Protein AF-A0A7J8Y7X2-F1 (afdb_monomer)

Secondary structure (DSSP, 8-state):
-------TTTTTTSHHHHHHHHHHHHHHHHHHHHS-GGGHHHHHHHHHHHHHHHHHHHTTTTSSSS-TT----EEEEEE-SS-EEEEEESS---EEEETTEEEE------TTSHHHHHHHHHTT--EEESSSEEETTTBSSS---

Solvent-accessible surface area (backbone atoms only — not comparable to full-atom values): 8551 Å² total; per-residue (Å²): 138,81,82,83,75,85,64,93,73,66,62,80,61,44,40,51,44,51,46,46,72,71,42,45,68,57,41,31,53,53,35,44,70,70,43,65,83,85,64,43,73,69,51,30,49,53,52,12,48,52,50,26,54,51,54,58,40,57,65,41,73,81,42,82,69,37,56,91,90,50,54,24,61,50,72,50,77,49,78,54,101,87,48,79,49,68,47,76,34,11,66,61,79,48,67,46,76,57,90,96,42,83,41,73,66,54,75,61,33,30,35,80,39,68,70,49,33,50,54,40,45,76,70,74,46,50,78,33,80,74,100,47,52,9,39,75,62,72,38,66,39,65,43,60,68

Sequence (145 aa):
MANKCKANHMDGILQVSNYCANELCGIVAEEWERGSSLDGWNKRWEVALCKAYERADNAFKDEALAPKSVGSTALVLIVSPCQIIAANCGDSRAVLCRGAQAIPLTVDQKPDRADESERITSSGGRILNWGCLRAEGILSMSRAI

Organism: Gossypium aridum (NCBI:txid34290)

Foldseek 3Di:
DDDPDDPPPPQQQCQLVVLCVPPLVVQLVVQLVVFDPVVPPVVSNVRSNVVSVVVSVVVCPVVPRHDPVHWAKDWDWDDDPVDTAIDTFAQDWDWDDDPNDTHTRDDHAFCPPPVLVCVQVVVVWDWDDDVATAINVPHRGSGTD

Structure (mmCIF, N/CA/C/O backbone):
data_AF-A0A7J8Y7X2-F1
#
_entry.id   AF-A0A7J8Y7X2-F1
#
loop_
_atom_site.group_PDB
_atom_site.id
_atom_site.type_symbol
_atom_site.label_atom_id
_atom_site.label_alt_id
_atom_site.label_comp_id
_atom_site.label_asym_id
_atom_site.label_entity_id
_atom_site.label_seq_id
_atom_site.pdbx_PDB_ins_code
_atom_site.Cartn_x
_atom_site.Cartn_y
_atom_site.Cartn_z
_atom_site.occupancy
_atom_site.B_iso_or_equiv
_atom_site.auth_seq_id
_atom_site.auth_comp_id
_atom_site.auth_asym_id
_atom_site.auth_atom_id
_atom_site.pdbx_PDB_model_num
ATOM 1 N N . MET A 1 1 ? 34.115 0.626 23.682 1.00 35.94 1 MET A N 1
ATOM 2 C CA . MET A 1 1 ? 34.087 0.585 22.204 1.00 35.94 1 MET A CA 1
ATOM 3 C C . MET A 1 1 ? 33.605 -0.795 21.789 1.00 35.94 1 MET A C 1
ATOM 5 O O . MET A 1 1 ? 34.381 -1.737 21.838 1.00 35.94 1 MET A O 1
ATOM 9 N N . ALA A 1 2 ? 32.309 -0.945 21.513 1.00 37.97 2 ALA A N 1
ATOM 10 C CA . ALA A 1 2 ? 31.750 -2.215 21.058 1.00 37.97 2 ALA A CA 1
ATOM 11 C C . ALA A 1 2 ? 31.941 -2.334 19.540 1.00 37.97 2 ALA A C 1
ATOM 13 O O . ALA A 1 2 ? 31.607 -1.416 18.791 1.00 37.97 2 ALA A O 1
ATOM 14 N N . ASN A 1 3 ? 32.521 -3.454 19.116 1.00 34.88 3 ASN A N 1
ATOM 15 C CA . ASN A 1 3 ? 32.795 -3.801 17.728 1.00 34.88 3 ASN A CA 1
ATOM 16 C C . ASN A 1 3 ? 31.509 -3.810 16.889 1.00 34.88 3 ASN A C 1
ATOM 18 O O . ASN A 1 3 ? 30.684 -4.712 17.021 1.00 34.88 3 ASN A O 1
ATOM 22 N N . LYS A 1 4 ? 31.387 -2.856 15.958 1.00 44.06 4 LYS A N 1
ATOM 23 C CA . LYS A 1 4 ? 30.510 -2.980 14.787 1.00 44.06 4 LYS A CA 1
ATOM 24 C C . LYS A 1 4 ? 31.112 -4.049 13.869 1.00 44.06 4 LYS A C 1
ATOM 26 O O . LYS A 1 4 ? 31.955 -3.758 13.024 1.00 44.06 4 LYS A O 1
ATOM 31 N N . CYS A 1 5 ? 30.724 -5.306 14.074 1.00 39.41 5 CYS A N 1
ATOM 32 C CA . CYS A 1 5 ? 30.937 -6.340 13.069 1.00 39.41 5 CYS A CA 1
ATOM 33 C C . CYS A 1 5 ? 30.058 -6.029 11.849 1.00 39.41 5 CYS A C 1
ATOM 35 O O . CYS A 1 5 ? 28.848 -5.874 11.960 1.00 39.41 5 CYS A O 1
ATOM 37 N N . LYS A 1 6 ? 30.739 -5.886 10.711 1.00 46.12 6 LYS A N 1
ATOM 38 C CA . LYS A 1 6 ? 30.276 -5.689 9.332 1.00 46.12 6 LYS A CA 1
ATOM 39 C C . LYS A 1 6 ? 28.858 -6.218 9.035 1.00 46.12 6 LYS A C 1
ATOM 41 O O . LYS A 1 6 ? 28.653 -7.427 9.027 1.00 46.12 6 LYS A O 1
ATOM 46 N N . ALA A 1 7 ? 27.953 -5.311 8.658 1.00 44.44 7 ALA A N 1
ATOM 47 C CA . ALA A 1 7 ? 26.647 -5.600 8.047 1.00 44.44 7 ALA A CA 1
ATOM 48 C C . ALA A 1 7 ? 26.602 -5.249 6.539 1.00 44.44 7 ALA A C 1
ATOM 50 O O . ALA A 1 7 ? 25.548 -5.224 5.923 1.00 44.44 7 ALA A O 1
ATOM 51 N N . ASN A 1 8 ? 27.748 -5.017 5.894 1.00 40.16 8 ASN A N 1
ATOM 52 C CA . ASN A 1 8 ? 27.811 -4.306 4.608 1.00 40.16 8 ASN A CA 1
ATOM 53 C C . ASN A 1 8 ? 27.449 -5.141 3.351 1.00 40.16 8 ASN A C 1
ATOM 55 O O . ASN A 1 8 ? 28.073 -4.966 2.304 1.00 40.16 8 ASN A O 1
ATOM 59 N N . HIS A 1 9 ? 26.472 -6.051 3.412 1.00 42.41 9 HIS A N 1
ATOM 60 C CA . HIS A 1 9 ? 25.955 -6.705 2.195 1.00 42.41 9 HIS A CA 1
ATOM 61 C C . HIS A 1 9 ? 24.439 -6.969 2.176 1.00 42.41 9 HIS A C 1
ATOM 63 O O . HIS A 1 9 ? 23.886 -7.130 1.095 1.00 42.41 9 HIS A O 1
ATOM 69 N N . MET A 1 10 ? 23.747 -6.950 3.325 1.00 45.41 10 MET A N 1
ATOM 70 C CA . MET A 1 10 ? 22.271 -7.003 3.378 1.00 45.41 10 MET A CA 1
ATOM 71 C C . MET A 1 10 ? 21.610 -5.620 3.473 1.00 45.41 10 MET A C 1
ATOM 73 O O . MET A 1 10 ? 20.419 -5.493 3.199 1.00 45.41 10 MET A O 1
ATOM 77 N N . ASP A 1 11 ? 22.382 -4.574 3.776 1.00 53.19 11 ASP A N 1
ATOM 78 C CA . ASP A 1 11 ? 21.878 -3.199 3.904 1.00 53.19 11 ASP A CA 1
ATOM 79 C C . ASP A 1 11 ? 21.381 -2.608 2.571 1.00 53.19 11 ASP A C 1
ATOM 81 O O . ASP A 1 11 ? 20.673 -1.608 2.570 1.00 53.19 11 ASP A O 1
ATOM 85 N N . GLY A 1 12 ? 21.738 -3.232 1.441 1.00 58.28 12 GLY A N 1
ATOM 86 C CA . GLY A 1 12 ? 21.470 -2.740 0.089 1.00 58.28 12 GLY A CA 1
ATOM 87 C C . GLY A 1 12 ? 20.069 -3.016 -0.471 1.00 58.28 12 GLY A C 1
ATOM 88 O O . GLY A 1 12 ? 19.752 -2.457 -1.518 1.00 58.28 12 GLY A O 1
ATOM 89 N N . ILE A 1 13 ? 19.263 -3.865 0.183 1.00 73.81 13 ILE A N 1
ATOM 90 C CA . ILE A 1 13 ? 17.906 -4.250 -0.270 1.00 73.81 13 ILE A CA 1
ATOM 91 C C . ILE A 1 13 ? 16.815 -3.761 0.701 1.00 73.81 13 ILE A C 1
ATOM 93 O O . ILE A 1 13 ? 15.648 -3.655 0.334 1.00 73.81 13 ILE A O 1
ATOM 97 N N . LEU A 1 14 ? 17.169 -3.465 1.955 1.00 90.56 14 LEU A N 1
ATOM 98 C CA . LEU A 1 14 ? 16.204 -3.165 3.018 1.00 90.56 14 LEU A CA 1
ATOM 99 C C . LEU A 1 14 ? 15.958 -1.667 3.228 1.00 90.56 14 LEU A C 1
ATOM 101 O O . LEU A 1 14 ? 15.201 -1.305 4.123 1.00 90.56 14 LEU A O 1
ATOM 105 N N . GLN A 1 15 ? 16.590 -0.781 2.460 1.00 94.62 15 GLN A N 1
ATOM 106 C CA . GLN A 1 15 ? 16.530 0.666 2.693 1.00 94.62 15 GLN A CA 1
ATOM 107 C C . GLN A 1 15 ? 15.093 1.179 2.621 1.00 94.62 15 GLN A C 1
ATOM 109 O O . GLN A 1 15 ? 14.646 1.851 3.548 1.00 94.62 15 GLN A O 1
ATOM 114 N N . VAL A 1 16 ? 14.353 0.807 1.570 1.00 96.25 16 VAL A N 1
ATOM 115 C CA . VAL A 1 16 ? 12.971 1.267 1.373 1.00 96.25 16 VAL A CA 1
ATOM 116 C C . VAL A 1 16 ? 12.046 0.693 2.446 1.00 96.25 16 VAL A C 1
ATOM 118 O O . VAL A 1 16 ? 11.277 1.434 3.056 1.00 96.25 16 VAL A O 1
ATOM 121 N N . SER A 1 17 ? 12.169 -0.600 2.768 1.00 96.44 17 SER A N 1
ATOM 122 C CA . SER A 1 17 ? 11.357 -1.222 3.823 1.00 96.44 17 SER A CA 1
ATOM 123 C C . SER A 1 17 ? 11.663 -0.657 5.212 1.00 96.44 17 SER A C 1
ATOM 125 O O . SER A 1 17 ? 10.742 -0.408 5.985 1.00 96.44 17 SER A O 1
ATOM 127 N N . ASN A 1 18 ? 12.939 -0.422 5.531 1.00 96.81 18 ASN A N 1
ATOM 128 C CA . ASN A 1 18 ? 13.356 0.142 6.816 1.00 96.81 18 ASN A CA 1
ATOM 129 C C . ASN A 1 18 ? 12.896 1.594 6.953 1.00 96.81 18 ASN A C 1
ATOM 131 O O . ASN A 1 18 ? 12.412 1.982 8.012 1.00 96.81 18 ASN A O 1
ATOM 135 N N . TYR A 1 19 ? 13.003 2.385 5.885 1.00 96.81 19 TYR A N 1
ATOM 136 C CA . TYR A 1 19 ? 12.462 3.739 5.854 1.00 96.81 19 TYR A CA 1
ATOM 137 C C . TYR A 1 19 ? 10.950 3.733 6.080 1.00 96.81 19 TYR A C 1
ATOM 139 O O . TYR A 1 19 ? 10.464 4.444 6.952 1.00 96.81 19 TYR A O 1
ATOM 147 N N . CYS A 1 20 ? 10.204 2.881 5.368 1.00 97.69 20 CYS A N 1
ATOM 148 C CA . CYS A 1 20 ? 8.760 2.769 5.561 1.00 97.69 20 CYS A CA 1
ATOM 149 C C . CYS A 1 20 ? 8.413 2.372 7.003 1.00 97.69 20 CYS A C 1
ATOM 151 O O . CYS A 1 20 ? 7.521 2.966 7.601 1.00 97.69 20 CYS A O 1
ATOM 153 N N . ALA A 1 21 ? 9.136 1.413 7.586 1.00 97.25 21 ALA A N 1
ATOM 154 C CA . ALA A 1 21 ? 8.915 0.977 8.963 1.00 97.25 21 ALA A CA 1
ATOM 155 C C . ALA A 1 21 ? 9.163 2.091 9.997 1.00 97.25 21 ALA A C 1
ATOM 157 O O . ALA A 1 21 ? 8.452 2.153 11.000 1.00 97.25 21 ALA A O 1
ATOM 158 N N . ASN A 1 22 ? 10.145 2.961 9.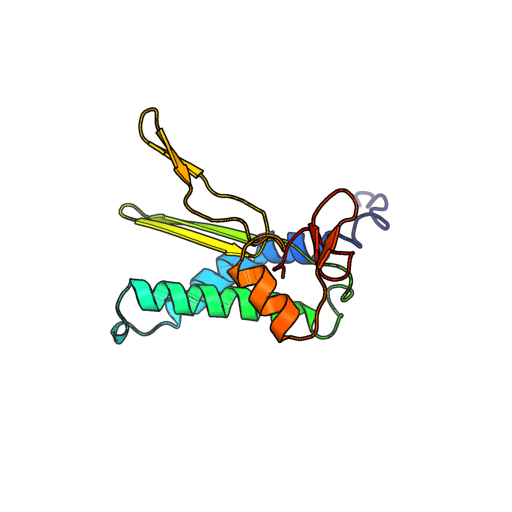754 1.00 97.31 22 ASN A N 1
ATOM 159 C CA . ASN A 1 22 ? 10.532 4.018 10.690 1.00 97.31 22 ASN A CA 1
ATOM 160 C C . ASN A 1 22 ? 9.725 5.312 10.505 1.00 97.31 22 ASN A C 1
ATOM 162 O O . ASN A 1 22 ? 9.373 5.955 11.490 1.00 97.31 22 ASN A O 1
ATOM 166 N N . GLU A 1 23 ? 9.410 5.683 9.263 1.00 97.88 23 GLU A N 1
ATOM 167 C CA . GLU A 1 23 ? 8.915 7.023 8.927 1.00 97.88 23 GLU A CA 1
ATOM 168 C C . GLU A 1 23 ? 7.431 7.040 8.533 1.00 97.88 23 GLU A C 1
ATOM 170 O O . GLU A 1 23 ? 6.727 8.002 8.842 1.00 97.88 23 GLU A O 1
ATOM 175 N N . LEU A 1 24 ? 6.908 5.991 7.878 1.00 98.06 24 LEU A N 1
ATOM 176 C CA . LEU A 1 24 ? 5.599 6.057 7.205 1.00 98.06 24 LEU A CA 1
ATOM 177 C C . LEU A 1 24 ? 4.450 6.378 8.169 1.00 98.06 24 LEU A C 1
ATOM 179 O O . LEU A 1 24 ? 3.592 7.197 7.849 1.00 98.06 24 LEU A O 1
ATOM 183 N N . CYS A 1 25 ? 4.442 5.792 9.369 1.00 97.44 25 CYS A N 1
ATOM 184 C CA . CYS A 1 25 ? 3.424 6.091 10.381 1.00 97.44 25 CYS A CA 1
ATOM 185 C C . CYS A 1 25 ? 3.469 7.556 10.848 1.00 97.44 25 CYS A C 1
ATOM 187 O O . CYS A 1 25 ? 2.416 8.161 11.053 1.00 97.44 25 CYS A O 1
ATOM 189 N N . GLY A 1 26 ? 4.668 8.133 10.990 1.00 98.19 26 GLY A N 1
ATOM 190 C CA . GLY A 1 26 ? 4.845 9.544 11.341 1.00 98.19 26 GLY A CA 1
ATOM 191 C C . GLY A 1 26 ? 4.359 10.465 10.225 1.00 98.19 26 GLY A C 1
ATOM 192 O O . GLY A 1 26 ? 3.578 11.381 10.471 1.00 98.19 26 GLY A O 1
ATOM 193 N N . ILE A 1 27 ? 4.714 10.148 8.977 1.00 98.44 27 ILE A N 1
ATOM 194 C CA . ILE A 1 27 ? 4.240 10.869 7.791 1.00 98.44 27 ILE A CA 1
ATOM 195 C C . ILE A 1 27 ? 2.703 10.845 7.717 1.00 98.44 27 ILE A C 1
ATOM 197 O O . ILE A 1 27 ? 2.086 11.882 7.483 1.00 98.44 27 ILE A O 1
ATOM 201 N N . VAL A 1 28 ? 2.070 9.688 7.944 1.00 98.19 28 VAL A N 1
ATOM 202 C CA . VAL A 1 28 ? 0.601 9.564 7.964 1.00 98.19 28 VAL A CA 1
ATOM 203 C C . VAL A 1 28 ? -0.022 10.468 9.028 1.00 98.19 28 VAL A C 1
ATOM 205 O O . VAL A 1 28 ? -1.024 11.125 8.746 1.00 98.19 28 VAL A O 1
ATOM 208 N N . ALA A 1 29 ? 0.559 10.528 10.230 1.00 97.12 29 ALA A N 1
ATOM 209 C CA . ALA A 1 29 ? 0.072 11.402 11.294 1.00 97.12 29 ALA A CA 1
ATOM 210 C C . ALA A 1 29 ? 0.164 12.886 10.897 1.00 97.12 29 ALA A C 1
ATOM 212 O O . ALA A 1 29 ? -0.819 13.616 11.021 1.00 97.12 29 ALA A O 1
ATOM 213 N N . GLU A 1 30 ? 1.294 13.313 10.334 1.00 97.81 30 GLU A N 1
ATOM 214 C CA . GLU A 1 30 ? 1.480 14.689 9.865 1.00 97.81 30 GLU A CA 1
ATOM 215 C C . GLU A 1 30 ? 0.510 15.064 8.734 1.00 97.81 30 GLU A C 1
ATOM 217 O O . GLU A 1 30 ? -0.095 16.138 8.753 1.00 97.81 30 GLU A O 1
ATOM 222 N N . GLU A 1 31 ? 0.333 14.195 7.734 1.00 97.00 31 GLU A N 1
ATOM 223 C CA . GLU A 1 31 ? -0.597 14.454 6.627 1.00 97.00 31 GLU A CA 1
ATOM 224 C C . GLU A 1 31 ? -2.059 14.439 7.096 1.00 97.00 31 GLU A C 1
ATOM 226 O O . GLU A 1 31 ? -2.884 15.200 6.583 1.00 97.00 31 GLU A O 1
ATOM 231 N N . TRP A 1 32 ? -2.385 13.638 8.115 1.00 95.19 32 TRP A N 1
ATOM 232 C CA . TRP A 1 32 ? -3.691 13.687 8.764 1.00 95.19 32 TRP A CA 1
ATOM 233 C C . TRP A 1 32 ? -3.926 15.029 9.462 1.00 95.19 32 TRP A C 1
ATOM 235 O O . TRP A 1 32 ? -4.996 15.620 9.286 1.00 95.19 32 TRP A O 1
ATOM 245 N N . GLU A 1 33 ? -2.947 15.541 10.212 1.00 94.31 33 GLU A N 1
ATOM 246 C CA . GLU A 1 33 ? -3.015 16.844 10.893 1.00 94.31 33 GLU A CA 1
ATOM 247 C C . GLU A 1 33 ? -3.136 18.021 9.917 1.00 94.31 33 GLU A C 1
ATOM 249 O O . GLU A 1 33 ? -3.870 18.969 10.191 1.00 94.31 33 GLU A O 1
ATOM 254 N N . ARG A 1 34 ? -2.494 17.931 8.746 1.00 92.56 34 ARG A N 1
ATOM 255 C CA . ARG A 1 34 ? -2.605 18.924 7.659 1.00 92.56 34 ARG A CA 1
ATOM 256 C C . ARG A 1 34 ? -3.976 18.945 6.975 1.00 92.56 34 ARG A C 1
ATOM 258 O O . ARG A 1 34 ? -4.285 19.900 6.262 1.00 92.56 34 ARG A O 1
ATOM 265 N N . GLY A 1 35 ? -4.779 17.893 7.132 1.00 84.69 35 GLY A N 1
ATOM 266 C CA . GLY A 1 35 ? -6.082 17.756 6.483 1.00 84.69 35 GLY A CA 1
ATOM 267 C C . GLY A 1 35 ? -7.141 18.728 7.019 1.00 84.69 35 GLY A C 1
ATOM 268 O O . GLY A 1 35 ? -7.285 18.906 8.228 1.00 84.69 35 G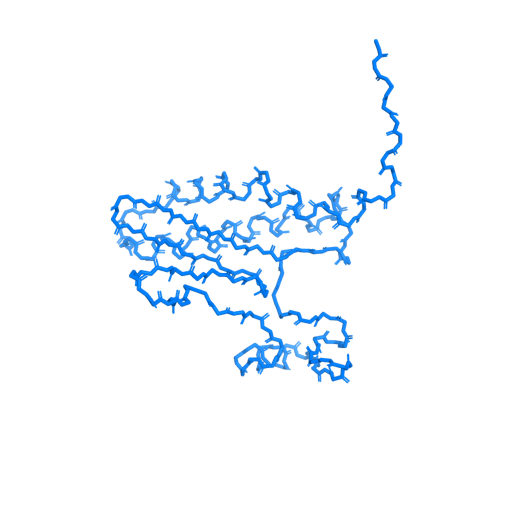LY A O 1
ATOM 269 N N . SER A 1 36 ? -7.935 19.310 6.115 1.00 80.00 36 SER A N 1
ATOM 270 C CA . SER A 1 36 ? -9.084 20.153 6.468 1.00 80.00 36 SER A CA 1
ATOM 271 C C . SER A 1 36 ? -10.228 19.323 7.061 1.00 80.00 36 SER A C 1
ATOM 273 O O . SER A 1 36 ? -10.475 18.186 6.656 1.00 80.00 36 SER A O 1
ATOM 275 N N . SER A 1 37 ? -10.974 19.897 8.009 1.00 72.88 37 SER A N 1
ATOM 276 C CA . SER A 1 37 ? -12.175 19.271 8.582 1.00 72.88 37 SER A CA 1
ATOM 277 C C . SER A 1 37 ? -13.393 19.313 7.651 1.00 72.88 37 SER A C 1
ATOM 279 O O . SER A 1 37 ? -14.373 18.617 7.912 1.00 72.88 37 SER A O 1
ATOM 281 N N . LEU A 1 38 ? -13.337 20.101 6.571 1.00 77.12 38 LEU A N 1
ATOM 282 C CA . LEU A 1 38 ? -14.463 20.318 5.656 1.00 77.12 38 LEU A CA 1
ATOM 283 C C . LEU A 1 38 ? -14.726 19.137 4.709 1.00 77.12 38 LEU A C 1
ATOM 285 O O . LEU A 1 38 ? -15.845 18.989 4.230 1.00 77.12 38 LEU A O 1
ATOM 289 N N . ASP A 1 39 ? -13.736 18.271 4.479 1.00 73.12 39 ASP A N 1
ATOM 290 C CA . ASP A 1 39 ? -13.813 17.222 3.449 1.00 73.12 39 ASP A CA 1
ATOM 291 C C . ASP A 1 39 ? -14.552 15.949 3.913 1.00 73.12 39 ASP A C 1
ATOM 293 O O . ASP A 1 39 ? -14.762 15.012 3.144 1.00 73.12 39 ASP A O 1
ATOM 297 N N . GLY A 1 40 ? -14.994 15.896 5.173 1.00 88.31 40 GLY A N 1
ATOM 298 C CA . GLY A 1 40 ? -15.530 14.680 5.781 1.00 88.31 40 GLY A CA 1
ATOM 299 C C . GLY A 1 40 ? -14.433 13.654 6.095 1.00 88.31 40 GLY A C 1
ATOM 300 O O . GLY A 1 40 ? -13.372 13.599 5.474 1.00 88.31 40 GLY A O 1
ATOM 301 N N . TRP A 1 41 ? -14.671 12.818 7.108 1.00 89.12 41 TRP A N 1
ATOM 302 C CA . TRP A 1 41 ? -13.630 11.956 7.685 1.00 89.12 41 TRP A CA 1
ATOM 303 C C . TRP A 1 41 ? -13.060 10.920 6.698 1.00 89.12 41 TRP A C 1
ATOM 305 O O . TRP A 1 41 ? -11.857 10.671 6.719 1.00 89.12 41 TRP A O 1
ATOM 315 N N . ASN A 1 42 ? -13.893 10.359 5.810 1.00 90.94 42 ASN A N 1
ATOM 316 C CA . ASN A 1 42 ? -13.460 9.417 4.770 1.00 90.94 42 ASN A CA 1
ATOM 317 C C . ASN A 1 42 ? -12.470 10.070 3.808 1.00 90.94 42 ASN A C 1
ATOM 319 O O . ASN A 1 42 ? -11.370 9.561 3.600 1.00 90.94 42 ASN A O 1
ATOM 323 N N . LYS A 1 43 ? -12.843 11.232 3.258 1.00 93.00 43 LYS A N 1
ATOM 324 C CA . LYS A 1 43 ? -12.008 11.909 2.270 1.00 93.00 43 LYS A CA 1
ATOM 325 C C . LYS A 1 43 ? -10.704 12.392 2.881 1.00 93.00 43 LYS A C 1
ATOM 327 O O . LYS A 1 43 ? -9.659 12.315 2.241 1.00 93.00 43 LYS A O 1
ATOM 332 N N . ARG A 1 44 ? -10.756 12.839 4.137 1.00 93.88 44 ARG A N 1
ATOM 333 C CA . ARG A 1 44 ? -9.561 13.221 4.884 1.00 93.88 44 ARG A CA 1
ATOM 334 C C . ARG A 1 44 ? -8.574 12.057 5.005 1.00 93.88 44 ARG A C 1
ATOM 336 O O . ARG A 1 44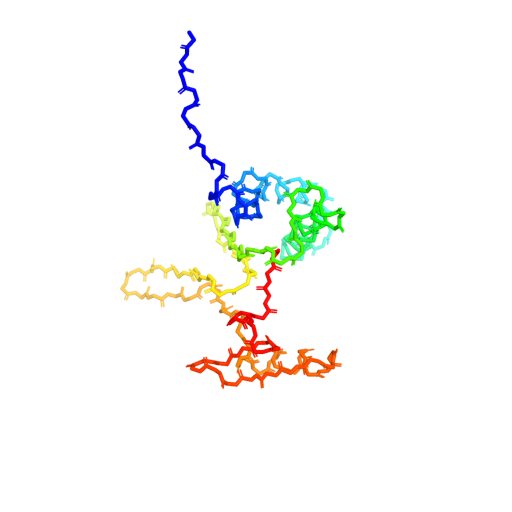 ? -7.389 12.274 4.776 1.00 93.88 44 ARG A O 1
ATOM 343 N N . TRP A 1 45 ? -9.041 10.840 5.308 1.00 95.19 45 TRP A N 1
ATOM 344 C CA . TRP A 1 45 ? -8.160 9.667 5.391 1.00 95.19 45 TRP A CA 1
ATOM 345 C C . TRP A 1 45 ? -7.577 9.305 4.031 1.00 95.19 45 TRP A C 1
ATOM 347 O O . TRP A 1 45 ? -6.373 9.086 3.948 1.00 95.19 45 TRP A O 1
ATOM 357 N N . GLU A 1 46 ? -8.394 9.295 2.973 1.00 95.19 46 GLU A N 1
ATOM 358 C CA . GLU A 1 46 ? -7.910 9.062 1.606 1.00 95.19 46 GLU A CA 1
ATOM 359 C C . GLU A 1 46 ? -6.781 10.031 1.242 1.00 95.19 46 GLU A C 1
ATOM 361 O O . GLU A 1 46 ? -5.714 9.603 0.814 1.00 95.19 46 GLU A O 1
ATOM 366 N N . VAL A 1 47 ? -6.990 11.334 1.455 1.00 96.00 47 VAL A N 1
ATOM 367 C CA . VAL A 1 47 ? -6.000 12.363 1.116 1.00 96.00 47 VAL A CA 1
ATOM 368 C C . VAL A 1 47 ? -4.739 12.221 1.965 1.00 96.00 47 VAL A C 1
ATOM 370 O O . VAL A 1 47 ? -3.641 12.282 1.415 1.00 96.00 47 VAL A O 1
ATOM 373 N N . ALA A 1 48 ? -4.876 12.017 3.278 1.00 97.12 48 ALA A N 1
ATOM 374 C CA . ALA A 1 48 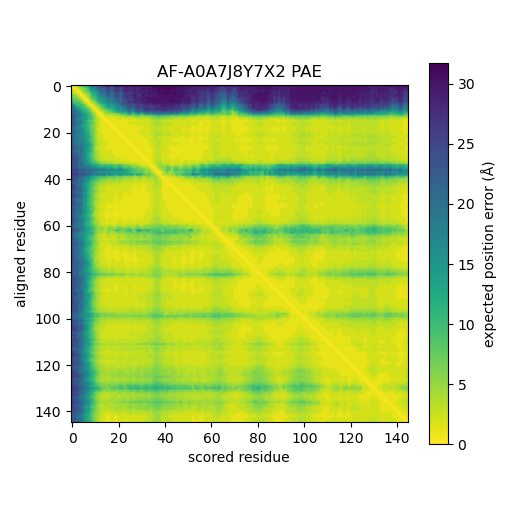? -3.735 11.872 4.178 1.00 97.12 48 ALA A CA 1
ATOM 375 C C . ALA A 1 48 ? -2.882 10.646 3.822 1.00 97.12 48 ALA A C 1
ATOM 377 O O . ALA A 1 48 ? -1.663 10.749 3.715 1.00 97.12 48 ALA A O 1
ATOM 378 N N . LEU A 1 49 ? -3.523 9.499 3.581 1.00 97.94 49 LEU A N 1
ATOM 379 C CA . LEU A 1 49 ? -2.837 8.259 3.227 1.00 97.94 49 LEU A CA 1
ATOM 380 C C . LEU A 1 49 ? -2.201 8.351 1.836 1.00 97.94 49 LEU A C 1
ATOM 382 O O . LEU A 1 49 ? -1.028 8.021 1.701 1.00 97.94 49 LEU A O 1
ATOM 386 N N . CYS A 1 50 ? -2.906 8.858 0.819 1.00 97.50 50 CYS A N 1
ATOM 387 C CA . CYS A 1 50 ? -2.320 9.057 -0.512 1.00 97.50 50 CYS A CA 1
ATOM 388 C C . CYS A 1 50 ? -1.073 9.947 -0.449 1.00 97.50 50 CYS A C 1
ATOM 390 O O . CYS A 1 50 ? -0.012 9.540 -0.9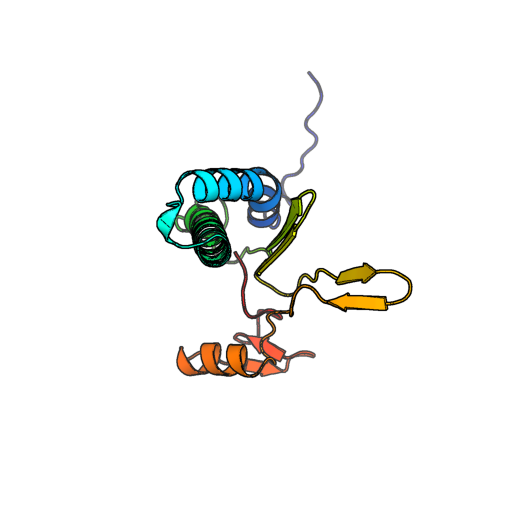19 1.00 97.50 50 CYS A O 1
ATOM 392 N N . LYS A 1 51 ? -1.169 11.110 0.209 1.00 98.06 51 LYS A N 1
ATOM 393 C CA . LYS A 1 51 ? -0.028 12.019 0.369 1.00 98.06 51 LYS A CA 1
ATOM 394 C C . LYS A 1 51 ? 1.111 11.391 1.156 1.00 98.06 51 LYS A C 1
ATOM 396 O O . LYS A 1 51 ? 2.265 11.635 0.828 1.00 98.06 51 LYS A O 1
ATOM 401 N N . ALA A 1 52 ? 0.814 10.584 2.171 1.00 98.44 52 ALA A N 1
ATOM 402 C CA . ALA A 1 52 ? 1.850 9.934 2.958 1.00 98.44 52 ALA A CA 1
ATOM 403 C C . ALA A 1 52 ? 2.652 8.914 2.141 1.00 98.44 52 ALA A C 1
ATOM 405 O O . ALA A 1 52 ? 3.880 8.924 2.197 1.00 98.44 52 ALA A O 1
ATOM 406 N N . TYR A 1 53 ? 1.974 8.088 1.340 1.00 98.44 53 TYR A N 1
ATOM 407 C CA . TYR A 1 53 ? 2.635 7.141 0.440 1.00 98.44 53 TYR A CA 1
ATOM 408 C C . TYR A 1 53 ? 3.419 7.865 -0.661 1.00 98.44 53 TYR A C 1
ATOM 410 O O . TYR A 1 53 ? 4.566 7.510 -0.912 1.00 98.44 53 TYR A O 1
ATOM 418 N N . GLU A 1 54 ? 2.860 8.924 -1.257 1.00 98.19 54 GLU A N 1
ATOM 419 C CA . GLU A 1 54 ? 3.586 9.766 -2.218 1.00 98.19 54 GLU A CA 1
ATOM 420 C C . GLU A 1 54 ? 4.827 10.401 -1.587 1.00 98.19 54 GLU A C 1
ATOM 422 O O . GLU A 1 54 ? 5.885 10.445 -2.204 1.00 98.19 54 GLU A O 1
ATOM 427 N N . ARG A 1 55 ? 4.731 10.900 -0.351 1.00 97.75 55 ARG A N 1
ATOM 428 C CA . ARG A 1 55 ? 5.862 11.522 0.346 1.00 97.75 55 ARG A CA 1
ATOM 429 C C . ARG A 1 55 ? 6.945 10.503 0.696 1.00 97.75 55 ARG A C 1
ATOM 431 O O . ARG A 1 55 ? 8.119 10.850 0.611 1.00 97.75 55 ARG A O 1
ATOM 438 N N . ALA A 1 56 ? 6.557 9.279 1.047 1.00 97.56 56 ALA A N 1
ATOM 439 C CA . ALA A 1 56 ? 7.490 8.184 1.276 1.00 97.56 56 ALA A CA 1
ATOM 440 C C . ALA A 1 56 ? 8.209 7.758 -0.017 1.00 97.56 56 ALA A C 1
ATOM 442 O O . ALA A 1 56 ? 9.429 7.652 -0.008 1.00 97.56 56 ALA A O 1
ATOM 443 N N . ASP A 1 57 ? 7.491 7.610 -1.134 1.00 97.38 57 ASP A N 1
ATOM 444 C CA . ASP A 1 57 ? 8.067 7.330 -2.465 1.00 97.38 57 ASP A CA 1
ATOM 445 C C . ASP A 1 57 ? 9.006 8.459 -2.928 1.00 97.38 57 ASP A C 1
ATOM 447 O O . ASP A 1 57 ? 10.139 8.237 -3.362 1.00 97.38 57 ASP A O 1
ATOM 451 N N . ASN A 1 58 ? 8.592 9.711 -2.714 1.00 96.81 58 ASN A N 1
ATOM 452 C CA . ASN A 1 58 ? 9.383 10.888 -3.063 1.00 96.81 58 ASN A CA 1
ATOM 453 C C . ASN A 1 58 ? 10.744 10.948 -2.354 1.00 96.81 58 ASN A C 1
ATOM 455 O O . ASN A 1 58 ? 11.651 11.593 -2.882 1.00 96.81 58 ASN A O 1
ATOM 459 N N . ALA A 1 59 ? 10.902 10.291 -1.200 1.00 95.06 59 ALA A N 1
ATOM 460 C CA . ALA A 1 59 ? 12.167 10.245 -0.473 1.00 95.06 59 ALA A CA 1
ATOM 461 C C . ALA A 1 59 ? 13.275 9.488 -1.232 1.00 95.06 59 ALA A C 1
ATOM 463 O O . ALA A 1 59 ? 14.449 9.669 -0.922 1.00 95.06 59 ALA A O 1
ATOM 464 N N . PHE A 1 60 ? 12.924 8.677 -2.237 1.00 94.31 60 PHE A N 1
ATOM 465 C CA . PHE A 1 60 ? 13.864 7.861 -3.016 1.00 94.31 60 PHE A CA 1
ATOM 466 C C . PHE A 1 60 ? 14.101 8.374 -4.443 1.00 94.31 60 PHE A C 1
ATOM 468 O O . PHE A 1 60 ? 14.869 7.777 -5.198 1.00 94.31 60 PHE A O 1
ATOM 475 N N . LYS A 1 61 ? 13.480 9.496 -4.832 1.00 91.06 61 LYS A N 1
ATOM 476 C CA . LYS A 1 61 ? 13.539 10.025 -6.208 1.00 91.06 61 LYS A CA 1
ATOM 477 C C . LYS A 1 61 ? 14.944 10.368 -6.699 1.00 91.06 61 LYS A C 1
ATOM 479 O O . LYS A 1 61 ? 15.206 10.255 -7.897 1.00 91.06 61 LYS A O 1
ATOM 484 N N . ASP A 1 62 ? 15.815 10.819 -5.803 1.00 89.38 62 ASP A N 1
ATOM 485 C CA . ASP A 1 62 ? 17.189 11.227 -6.108 1.00 89.38 62 ASP A CA 1
ATOM 486 C C . ASP A 1 62 ? 18.220 10.099 -5.926 1.00 89.38 62 ASP A C 1
ATOM 488 O O . ASP A 1 62 ? 19.413 10.327 -6.114 1.00 89.38 62 ASP A O 1
ATOM 492 N N . GLU A 1 63 ? 17.763 8.886 -5.593 1.00 84.44 63 GLU A N 1
ATOM 493 C CA . GLU A 1 63 ? 18.588 7.697 -5.349 1.00 84.44 63 GLU A CA 1
ATOM 494 C C . GLU A 1 63 ? 19.594 7.845 -4.189 1.00 84.44 63 GLU A C 1
ATOM 496 O O . GLU A 1 63 ? 20.452 6.982 -3.994 1.00 84.44 63 GLU A O 1
ATOM 501 N N . ALA A 1 64 ? 19.483 8.904 -3.372 1.00 85.88 64 ALA A N 1
ATOM 502 C CA . ALA A 1 64 ? 20.396 9.146 -2.256 1.00 85.88 64 ALA A CA 1
ATOM 503 C C . ALA A 1 64 ? 20.210 8.129 -1.119 1.00 85.88 64 ALA A C 1
ATOM 505 O O . ALA A 1 64 ? 21.169 7.789 -0.422 1.00 85.88 64 ALA A O 1
ATOM 506 N N . LEU A 1 65 ? 18.978 7.642 -0.933 1.00 84.62 65 LEU A N 1
ATOM 507 C CA . LEU A 1 65 ? 18.623 6.681 0.115 1.00 84.62 65 LEU A CA 1
ATOM 508 C C . LEU A 1 65 ? 18.626 5.223 -0.369 1.00 84.62 65 LEU A C 1
ATOM 510 O O . LEU A 1 65 ? 18.946 4.326 0.413 1.00 84.62 65 LEU A O 1
ATOM 514 N N . ALA A 1 66 ? 18.275 4.968 -1.633 1.00 90.31 66 ALA A N 1
ATOM 515 C CA . ALA A 1 66 ? 18.247 3.630 -2.224 1.00 90.31 66 ALA A CA 1
ATOM 516 C C . ALA A 1 66 ? 18.328 3.686 -3.764 1.00 90.31 66 ALA A C 1
ATOM 518 O O . ALA A 1 66 ? 17.827 4.641 -4.355 1.00 90.31 66 ALA A O 1
ATOM 519 N N . PRO A 1 67 ? 18.892 2.662 -4.436 1.00 90.00 67 PRO A N 1
ATOM 520 C CA . PRO A 1 67 ? 18.814 2.534 -5.893 1.00 90.00 67 PRO A CA 1
ATOM 521 C C . PRO A 1 67 ? 17.372 2.335 -6.384 1.00 90.00 67 PRO A C 1
ATOM 523 O O . PRO A 1 67 ? 16.594 1.650 -5.725 1.00 90.00 67 PRO A O 1
ATOM 526 N N . LYS A 1 68 ? 17.053 2.784 -7.609 1.00 87.75 68 LYS A N 1
ATOM 527 C CA . LYS A 1 68 ? 15.729 2.582 -8.257 1.00 87.75 68 LYS A CA 1
ATOM 528 C C . LYS A 1 68 ? 15.280 1.125 -8.411 1.00 87.75 68 LYS A C 1
ATOM 530 O O . LYS A 1 68 ? 14.116 0.865 -8.692 1.00 87.75 68 LYS A O 1
ATOM 535 N N . SER A 1 69 ? 16.205 0.173 -8.311 1.00 89.94 69 SER A N 1
ATOM 536 C CA . SER A 1 69 ? 15.909 -1.260 -8.384 1.00 89.94 69 SER A CA 1
ATOM 537 C C . SER A 1 69 ? 15.417 -1.851 -7.060 1.00 89.94 69 SER A C 1
ATOM 539 O O . SER A 1 69 ? 15.057 -3.027 -7.026 1.00 89.94 69 SER A O 1
ATOM 541 N N . VAL A 1 70 ? 15.435 -1.071 -5.978 1.00 93.31 70 VAL A N 1
ATOM 542 C CA . VAL A 1 70 ? 14.979 -1.471 -4.647 1.00 93.31 70 VAL A CA 1
ATOM 543 C C . VAL A 1 70 ? 13.639 -0.803 -4.377 1.00 93.31 70 VAL A C 1
ATOM 545 O O . VAL A 1 70 ? 13.483 0.386 -4.619 1.00 93.31 70 VAL A O 1
ATOM 548 N N . GLY A 1 71 ? 12.691 -1.572 -3.855 1.00 94.44 71 GLY A N 1
ATOM 549 C CA . GLY A 1 71 ? 11.375 -1.082 -3.468 1.00 94.44 71 GLY A CA 1
ATOM 550 C C . GLY A 1 71 ? 10.802 -1.913 -2.330 1.00 94.44 71 GLY A C 1
ATOM 551 O O . GLY A 1 71 ? 11.380 -2.926 -1.919 1.00 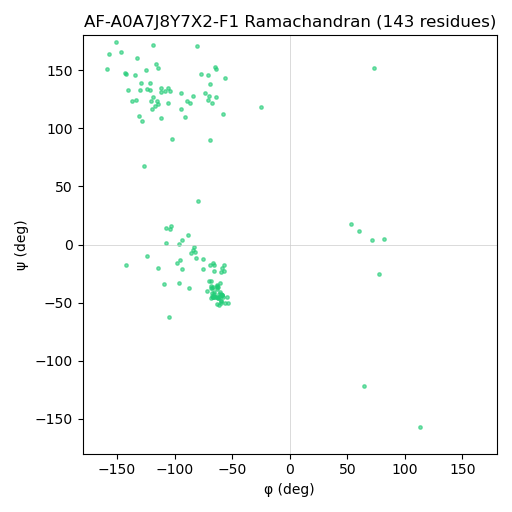94.44 71 GLY A O 1
ATOM 552 N N . SER A 1 72 ? 9.655 -1.497 -1.811 1.00 96.62 72 SER A N 1
ATOM 553 C CA . SER A 1 72 ? 8.954 -2.202 -0.747 1.00 96.62 72 SER A CA 1
ATOM 554 C C . SER A 1 72 ? 7.443 -2.153 -0.922 1.00 96.62 72 SER A C 1
ATOM 556 O O . SER A 1 72 ? 6.869 -1.174 -1.392 1.00 96.62 72 SER A O 1
ATOM 558 N N . THR A 1 73 ? 6.771 -3.217 -0.487 1.00 97.81 73 THR A N 1
ATOM 559 C CA . THR A 1 73 ? 5.335 -3.135 -0.220 1.00 97.81 73 THR A CA 1
ATOM 560 C C . THR A 1 73 ? 5.117 -2.421 1.105 1.00 97.81 73 THR A C 1
ATOM 562 O O . THR A 1 73 ? 5.878 -2.638 2.046 1.00 97.81 73 THR A O 1
ATOM 565 N N . ALA A 1 74 ? 4.031 -1.672 1.235 1.00 98.19 74 ALA A N 1
ATOM 566 C CA . ALA A 1 74 ? 3.668 -1.034 2.489 1.00 98.19 74 ALA A CA 1
ATOM 567 C C . ALA A 1 74 ? 2.172 -1.170 2.765 1.00 98.19 74 ALA A C 1
ATOM 569 O O . ALA A 1 74 ? 1.326 -0.725 1.985 1.00 98.19 74 ALA A O 1
ATOM 570 N N . LEU A 1 75 ? 1.849 -1.740 3.923 1.00 98.50 75 LEU A N 1
ATOM 571 C CA . LEU A 1 75 ? 0.494 -1.818 4.446 1.00 98.50 75 LEU A CA 1
ATOM 572 C C . LEU A 1 75 ? 0.440 -1.108 5.797 1.00 98.50 75 LEU A C 1
ATOM 574 O O . LEU A 1 75 ? 1.167 -1.472 6.718 1.00 98.50 75 LEU A O 1
ATOM 578 N N . VAL A 1 76 ? -0.451 -0.126 5.921 1.00 98.25 76 VAL A N 1
ATOM 579 C CA . VAL A 1 76 ? -0.694 0.613 7.165 1.00 98.25 76 VAL A CA 1
ATOM 580 C C . VAL A 1 76 ? -2.083 0.276 7.693 1.00 98.25 76 VAL A C 1
ATOM 582 O O . VAL A 1 76 ? -3.070 0.342 6.959 1.00 98.25 76 VAL A O 1
ATOM 585 N N . LEU A 1 77 ? -2.159 -0.061 8.982 1.00 97.94 77 LEU A N 1
ATOM 586 C CA . LEU A 1 77 ? -3.406 -0.197 9.733 1.00 97.94 77 LEU A CA 1
ATOM 587 C C . LEU A 1 77 ? -3.458 0.863 10.829 1.00 97.94 77 LEU A C 1
ATOM 589 O O . LEU A 1 77 ? -2.590 0.906 11.697 1.00 97.94 77 LEU A O 1
ATOM 593 N N . ILE A 1 78 ? -4.508 1.677 10.817 1.00 97.06 78 ILE A N 1
ATOM 594 C CA . ILE A 1 78 ? -4.815 2.626 11.885 1.00 97.06 78 ILE A CA 1
ATOM 595 C C . ILE A 1 78 ? -5.998 2.065 12.658 1.00 97.06 78 ILE A C 1
ATOM 597 O O . ILE A 1 78 ? -7.067 1.830 12.092 1.00 97.06 78 ILE A O 1
ATOM 601 N N . VAL A 1 79 ? -5.804 1.854 13.955 1.00 96.38 79 VAL A N 1
ATOM 602 C CA . VAL A 1 79 ? -6.830 1.321 14.850 1.00 96.38 79 VAL A CA 1
ATOM 603 C C . VAL A 1 79 ? -7.189 2.395 15.864 1.00 96.38 79 VAL A C 1
ATOM 605 O O . VAL A 1 79 ? -6.338 2.865 16.615 1.00 96.38 79 VAL A O 1
ATOM 608 N N . SER A 1 80 ? -8.459 2.779 15.884 1.00 93.00 80 SER A N 1
ATOM 609 C CA . SER A 1 80 ? -9.038 3.688 16.868 1.00 93.00 80 SER A CA 1
ATOM 610 C C . SER A 1 80 ? -10.147 2.974 17.651 1.00 93.00 80 SER A C 1
ATOM 612 O O . SER A 1 80 ? -10.553 1.870 17.278 1.00 93.00 80 SER A O 1
ATOM 614 N N . PRO A 1 81 ? -10.694 3.585 18.718 1.00 95.94 81 PRO A N 1
ATOM 615 C CA . PRO A 1 81 ? -11.806 2.995 19.463 1.00 95.94 81 PRO A CA 1
ATOM 616 C C . PRO A 1 81 ? -13.050 2.685 18.614 1.00 95.94 81 PRO A C 1
ATOM 618 O O . PRO A 1 81 ? -13.856 1.844 19.004 1.00 95.94 81 PRO A O 1
ATOM 621 N N . CYS A 1 82 ? -13.228 3.359 17.472 1.00 93.38 82 CYS A N 1
ATOM 622 C CA . CYS A 1 82 ? -14.423 3.233 16.635 1.00 93.38 82 CYS A CA 1
ATOM 623 C C . CYS A 1 82 ? -14.149 2.833 15.178 1.00 93.38 82 CYS A C 1
ATOM 625 O O . CYS A 1 82 ? -15.101 2.534 14.456 1.00 93.38 82 CYS A O 1
ATOM 627 N N . GLN A 1 83 ? -12.894 2.829 14.719 1.00 93.50 83 GLN A N 1
ATOM 628 C CA . GLN A 1 83 ? -12.554 2.616 13.310 1.00 93.50 83 GLN A CA 1
ATOM 629 C C . GLN A 1 83 ? -11.286 1.777 13.141 1.00 93.50 83 GLN A C 1
ATOM 631 O O . GLN A 1 83 ? -10.338 1.881 13.916 1.00 93.50 83 GLN A O 1
ATOM 636 N N . ILE A 1 84 ? -11.268 0.978 12.075 1.00 96.81 84 ILE A N 1
ATOM 637 C CA . ILE A 1 84 ? -10.063 0.346 11.537 1.00 96.81 84 ILE A CA 1
ATOM 638 C C . ILE A 1 84 ? -9.921 0.863 10.109 1.00 96.81 84 ILE A C 1
ATOM 640 O O . ILE A 1 84 ? -10.802 0.618 9.284 1.00 96.81 84 ILE A O 1
ATOM 644 N N . ILE A 1 85 ? -8.843 1.591 9.831 1.00 97.31 85 ILE A N 1
ATOM 645 C CA . ILE A 1 85 ? -8.514 2.097 8.496 1.00 97.31 85 ILE A CA 1
ATOM 646 C C . ILE A 1 85 ? -7.319 1.304 7.973 1.00 97.31 85 ILE A C 1
ATOM 648 O O . ILE A 1 85 ? -6.337 1.131 8.692 1.00 97.31 85 ILE A O 1
ATOM 652 N N . ALA A 1 86 ? -7.403 0.823 6.733 1.00 97.88 86 ALA A N 1
ATOM 653 C CA . ALA A 1 86 ? -6.333 0.085 6.073 1.00 97.88 86 ALA A CA 1
ATOM 654 C C . ALA A 1 86 ? -5.916 0.788 4.776 1.00 97.88 86 ALA A C 1
ATOM 656 O O . ALA A 1 86 ? -6.767 1.141 3.961 1.00 97.88 86 ALA A O 1
ATOM 657 N N . ALA A 1 87 ? -4.611 0.943 4.571 1.00 98.19 87 ALA A N 1
ATOM 658 C CA . ALA A 1 87 ? -4.013 1.409 3.323 1.00 98.19 87 ALA A CA 1
ATOM 659 C C . ALA A 1 87 ? -3.005 0.371 2.836 1.00 98.19 87 ALA A C 1
ATOM 661 O O . ALA A 1 87 ? -2.209 -0.122 3.630 1.00 98.19 87 ALA A O 1
ATOM 662 N N . ASN A 1 88 ? -3.048 0.020 1.550 1.00 98.44 88 ASN A N 1
ATOM 663 C CA . ASN A 1 88 ? -2.169 -0.991 0.966 1.00 98.44 88 ASN A CA 1
ATOM 664 C C . ASN A 1 88 ? -1.498 -0.478 -0.312 1.00 98.44 88 ASN A C 1
ATOM 666 O O . ASN A 1 88 ? -2.180 0.021 -1.212 1.00 98.44 88 ASN A O 1
ATOM 670 N N . CYS A 1 89 ? -0.186 -0.684 -0.397 1.00 98.38 89 CYS A N 1
ATOM 671 C CA . CYS A 1 89 ? 0.628 -0.575 -1.599 1.00 98.38 89 CYS A CA 1
ATOM 672 C C . CYS A 1 89 ? 1.444 -1.871 -1.757 1.00 98.38 89 CYS A C 1
ATOM 674 O O . CYS A 1 89 ? 2.384 -2.103 -1.000 1.00 98.38 89 CYS A O 1
ATOM 676 N N . GLY A 1 90 ? 1.069 -2.730 -2.702 1.00 98.19 90 GLY A N 1
ATOM 677 C CA . GLY A 1 90 ? 1.699 -4.018 -2.988 1.00 98.19 90 GLY A CA 1
ATOM 678 C C . GLY A 1 90 ? 0.818 -5.232 -2.688 1.00 98.19 90 GLY A C 1
ATOM 679 O O . GLY A 1 90 ? -0.416 -5.161 -2.683 1.00 98.19 90 GLY A O 1
ATOM 680 N N . ASP A 1 91 ? 1.460 -6.378 -2.476 1.00 97.75 91 ASP A N 1
ATOM 681 C CA . ASP A 1 91 ? 0.824 -7.682 -2.255 1.00 97.75 91 ASP A CA 1
ATOM 682 C C . ASP A 1 91 ? 0.849 -8.147 -0.786 1.00 97.75 91 ASP A C 1
ATOM 684 O O . ASP A 1 91 ? 0.494 -9.286 -0.485 1.00 97.75 91 ASP A O 1
ATOM 688 N N . SER A 1 92 ? 1.182 -7.244 0.142 1.00 98.25 92 SER A N 1
ATOM 689 C CA . SER A 1 92 ? 0.863 -7.406 1.565 1.00 98.25 92 SER A CA 1
ATOM 690 C C . SER A 1 92 ? -0.658 -7.392 1.797 1.00 98.25 92 SER A C 1
ATOM 692 O O . SER A 1 92 ? -1.417 -6.780 1.039 1.00 98.25 92 SER A O 1
ATOM 694 N N . ARG A 1 93 ? -1.131 -8.049 2.869 1.00 98.25 93 ARG A N 1
ATOM 695 C CA . ARG A 1 93 ? -2.572 -8.209 3.132 1.00 98.25 93 ARG A CA 1
ATOM 696 C C . ARG A 1 93 ? -2.954 -8.065 4.601 1.00 98.25 93 ARG A C 1
ATOM 698 O O . ARG A 1 93 ? -2.374 -8.713 5.466 1.00 98.25 93 ARG A O 1
ATOM 705 N N . ALA A 1 94 ? -4.006 -7.286 4.858 1.00 98.44 94 ALA A N 1
ATOM 706 C CA . ALA A 1 94 ? -4.656 -7.195 6.159 1.00 98.44 94 ALA A CA 1
ATOM 707 C C . ALA A 1 94 ? -5.976 -7.964 6.162 1.00 98.44 94 ALA A C 1
ATOM 709 O O . ALA A 1 94 ? -6.816 -7.810 5.272 1.00 98.44 94 ALA A O 1
ATOM 710 N N . VAL A 1 95 ? -6.170 -8.774 7.200 1.00 98.44 95 VAL A N 1
ATOM 711 C CA . VAL A 1 95 ? -7.378 -9.572 7.418 1.00 98.44 95 VAL A CA 1
ATOM 712 C C . VAL A 1 95 ? -7.811 -9.396 8.870 1.00 98.44 95 VAL A C 1
ATOM 714 O O . VAL A 1 95 ? -7.035 -9.641 9.789 1.00 98.44 95 VAL A O 1
ATOM 717 N N . LEU A 1 96 ? -9.052 -8.966 9.080 1.00 98.00 96 LEU A N 1
ATOM 718 C CA . LEU A 1 96 ? -9.671 -8.846 10.393 1.00 98.00 96 LEU A CA 1
ATOM 719 C C . LEU A 1 96 ? -10.359 -10.159 10.764 1.00 98.00 96 LEU A C 1
ATOM 721 O O . LEU A 1 96 ? -11.261 -10.607 10.063 1.00 98.00 96 LEU A O 1
ATOM 725 N N . CYS A 1 97 ? -9.995 -10.737 11.904 1.00 97.88 97 CYS A N 1
ATOM 726 C CA . CYS A 1 97 ? -10.780 -11.806 12.509 1.00 97.88 97 CYS A CA 1
ATOM 727 C C . CYS A 1 97 ? -11.878 -11.200 13.393 1.00 97.88 97 CYS A C 1
ATOM 729 O O . CYS A 1 97 ? -11.585 -10.448 14.324 1.00 97.88 97 CYS A O 1
ATOM 731 N N . ARG A 1 98 ? -13.146 -11.513 13.111 1.00 96.88 98 ARG A N 1
ATOM 732 C CA . ARG A 1 98 ? -14.292 -11.099 13.933 1.00 96.88 98 ARG A CA 1
ATOM 733 C C . ARG A 1 98 ? -15.181 -12.306 14.210 1.00 96.88 98 ARG A C 1
ATOM 735 O O . ARG A 1 98 ? -15.833 -12.831 13.309 1.00 96.88 98 ARG A O 1
ATOM 742 N N . GLY A 1 99 ? -15.195 -12.752 15.466 1.00 96.06 99 GLY A N 1
ATOM 743 C CA . GLY A 1 99 ? -15.794 -14.037 15.831 1.00 96.06 99 GLY A CA 1
ATOM 744 C C . GLY A 1 99 ? -15.021 -15.183 15.176 1.00 96.06 99 GLY A C 1
ATOM 745 O O . GLY A 1 99 ? -13.817 -15.294 15.370 1.00 96.06 99 GLY A O 1
ATOM 746 N N . ALA A 1 100 ? -15.703 -16.001 14.374 1.00 96.31 100 ALA A N 1
ATOM 747 C CA . ALA A 1 100 ? -15.098 -17.090 13.599 1.00 96.31 100 ALA A CA 1
ATOM 748 C C . ALA A 1 100 ? -14.928 -16.753 12.101 1.00 96.31 100 ALA A C 1
ATOM 750 O O . ALA A 1 100 ? -14.774 -17.654 11.280 1.00 96.31 100 ALA A O 1
ATOM 751 N N . GLN A 1 101 ? -15.011 -15.471 11.725 1.00 98.00 101 GLN A N 1
ATOM 752 C CA . GLN A 1 101 ? -14.945 -15.028 10.329 1.00 98.00 101 GLN A CA 1
ATOM 753 C C . GLN A 1 101 ? -13.666 -14.236 10.050 1.00 98.00 101 GLN A C 1
ATOM 755 O O . GLN A 1 101 ? -13.308 -13.332 10.807 1.00 98.00 101 GLN A O 1
ATOM 760 N N . ALA A 1 102 ? -13.017 -14.549 8.927 1.00 97.94 102 ALA A N 1
ATOM 761 C CA . ALA A 1 102 ? -11.898 -13.796 8.375 1.00 97.94 102 ALA A CA 1
ATOM 762 C C . ALA A 1 102 ? -12.413 -12.787 7.337 1.00 97.94 102 ALA A C 1
ATOM 764 O O . ALA A 1 102 ? -12.972 -13.173 6.312 1.00 97.94 102 ALA A O 1
ATOM 765 N N . ILE A 1 103 ? -12.230 -11.497 7.608 1.00 98.12 103 ILE A N 1
ATOM 766 C CA . ILE A 1 103 ? -12.726 -10.386 6.793 1.00 98.12 103 ILE A CA 1
ATOM 767 C C . ILE A 1 103 ? -11.516 -9.684 6.159 1.00 98.12 103 ILE A C 1
ATOM 769 O O . ILE A 1 103 ? -10.761 -9.031 6.884 1.00 98.12 103 ILE A O 1
ATOM 773 N N . PRO A 1 104 ? -11.278 -9.803 4.841 1.00 98.00 104 PRO A N 1
ATOM 774 C CA . PRO A 1 104 ? -10.189 -9.079 4.192 1.00 98.00 104 PRO A CA 1
ATOM 775 C C . PRO A 1 104 ? -10.444 -7.569 4.274 1.00 98.00 104 PRO A C 1
ATOM 777 O O . PRO A 1 104 ? -11.514 -7.093 3.903 1.00 98.00 104 PRO A O 1
ATOM 780 N N . LEU A 1 105 ? -9.460 -6.822 4.776 1.00 98.31 105 LEU A N 1
ATOM 781 C CA . LEU A 1 105 ? -9.499 -5.357 4.833 1.00 98.31 105 LEU A CA 1
ATOM 782 C C . LEU A 1 105 ? -8.827 -4.716 3.616 1.00 98.31 105 LEU A C 1
ATOM 784 O O . LEU A 1 105 ? -9.083 -3.555 3.311 1.00 98.31 105 LEU A O 1
ATOM 788 N N . THR A 1 106 ? -7.956 -5.460 2.932 1.00 98.38 106 THR A N 1
ATOM 789 C CA . THR A 1 106 ? -7.232 -5.003 1.744 1.00 98.38 106 THR A CA 1
ATOM 790 C C . THR A 1 106 ? -7.307 -6.040 0.629 1.00 98.38 106 THR A C 1
ATOM 792 O O . THR A 1 106 ? -7.573 -7.221 0.862 1.00 98.38 106 THR A O 1
ATOM 795 N N . VAL A 1 107 ? -7.056 -5.584 -0.598 1.00 97.88 107 VAL A N 1
ATOM 796 C CA . VAL A 1 107 ? -6.934 -6.423 -1.792 1.00 97.88 107 VAL A CA 1
ATOM 797 C C . VAL A 1 107 ? -5.524 -6.248 -2.343 1.00 97.88 107 VAL A C 1
ATOM 799 O O . VAL A 1 107 ? -5.091 -5.111 -2.561 1.00 97.88 107 VAL A O 1
ATOM 802 N N . ASP A 1 108 ? -4.815 -7.356 -2.561 1.00 98.25 108 ASP A N 1
ATOM 803 C CA . ASP A 1 108 ? -3.464 -7.340 -3.127 1.00 98.25 108 ASP A CA 1
ATOM 804 C C . ASP A 1 108 ? -3.459 -6.620 -4.479 1.00 98.25 108 ASP A C 1
ATOM 806 O O . ASP A 1 108 ? -4.397 -6.726 -5.280 1.00 98.25 108 ASP A O 1
ATOM 810 N N . GLN A 1 109 ? -2.384 -5.890 -4.742 1.00 98.12 109 GLN A N 1
ATOM 811 C CA . GLN A 1 109 ? -2.155 -5.212 -6.010 1.00 98.12 109 GLN A CA 1
ATOM 812 C C . GLN A 1 109 ? -1.159 -6.039 -6.814 1.00 98.12 109 GLN A C 1
ATOM 814 O O . GLN A 1 109 ? 0.061 -5.910 -6.675 1.00 98.12 109 GLN A O 1
ATOM 819 N N . LYS A 1 110 ? -1.713 -6.951 -7.612 1.00 97.00 110 LYS A N 1
ATOM 820 C CA . LYS A 1 110 ? -0.967 -7.890 -8.442 1.00 97.00 110 LYS A CA 1
ATOM 821 C C . LYS A 1 110 ? -1.204 -7.608 -9.925 1.00 97.00 110 LYS A C 1
ATOM 823 O O . LYS A 1 110 ? -2.290 -7.142 -10.273 1.00 97.00 110 LYS A O 1
ATOM 828 N N . PRO A 1 111 ? -0.236 -7.923 -10.805 1.00 97.19 111 PRO A N 1
ATOM 829 C CA . PRO A 1 111 ? -0.380 -7.707 -12.244 1.00 97.19 111 PRO A CA 1
ATOM 830 C C . PRO A 1 111 ? -1.563 -8.446 -12.890 1.00 97.19 111 PRO A C 1
ATOM 832 O O . PRO A 1 111 ? -1.996 -8.064 -13.966 1.00 97.19 111 PRO A O 1
ATOM 835 N N . ASP A 1 112 ? -2.094 -9.497 -12.266 1.00 94.00 112 ASP A N 1
ATOM 836 C CA . ASP A 1 112 ? -3.231 -10.275 -12.769 1.00 94.00 112 ASP A CA 1
ATOM 837 C C . ASP A 1 112 ? -4.605 -9.699 -12.389 1.00 94.00 112 ASP A C 1
ATOM 839 O O . ASP A 1 112 ? -5.634 -10.165 -12.884 1.00 94.00 112 ASP A O 1
ATOM 843 N N . ARG A 1 113 ? -4.644 -8.665 -11.539 1.00 96.94 113 ARG A N 1
ATOM 844 C CA . ARG A 1 113 ? -5.877 -7.948 -11.201 1.00 96.94 113 ARG A CA 1
ATOM 845 C C . ARG A 1 113 ? -6.292 -7.066 -12.378 1.00 96.94 113 ARG A C 1
ATOM 847 O O . ARG A 1 113 ? -5.472 -6.312 -12.886 1.00 96.94 113 ARG A O 1
ATOM 854 N N . ALA A 1 114 ? -7.552 -7.146 -12.806 1.00 97.50 114 ALA A N 1
ATOM 855 C CA . ALA A 1 114 ? -8.009 -6.540 -14.063 1.00 97.50 114 ALA A CA 1
ATOM 856 C C . ALA A 1 114 ? -7.705 -5.032 -14.183 1.00 97.50 114 ALA A C 1
ATOM 858 O O . ALA A 1 114 ? -7.179 -4.598 -15.204 1.00 97.50 114 ALA A O 1
ATOM 859 N N . ASP A 1 115 ? -7.962 -4.258 -13.127 1.00 97.94 115 ASP A N 1
ATOM 860 C CA . ASP A 1 115 ? -7.681 -2.818 -13.068 1.00 97.94 115 ASP A CA 1
ATOM 861 C C . ASP A 1 115 ? -6.174 -2.507 -13.077 1.00 97.94 115 ASP A C 1
ATOM 863 O O . ASP A 1 115 ? -5.731 -1.554 -13.717 1.00 97.94 115 ASP A O 1
ATOM 867 N N . GLU A 1 116 ? -5.357 -3.324 -12.407 1.00 98.19 116 GLU A N 1
ATOM 868 C CA . GLU A 1 116 ? -3.900 -3.164 -12.415 1.00 98.19 116 GLU A CA 1
ATOM 869 C C . GLU A 1 116 ? -3.294 -3.557 -13.759 1.00 98.19 116 GLU A C 1
ATOM 871 O O . GLU A 1 116 ? -2.405 -2.862 -14.253 1.00 98.19 116 GLU A O 1
ATOM 876 N N . SER A 1 117 ? -3.801 -4.627 -14.370 1.00 97.38 117 SER A N 1
ATOM 877 C CA . SER A 1 117 ? -3.411 -5.051 -15.707 1.00 97.38 117 SER A CA 1
ATOM 878 C C . SER A 1 117 ? -3.695 -3.953 -16.720 1.00 97.38 117 SER A C 1
ATOM 880 O O . SER A 1 117 ? -2.799 -3.572 -17.468 1.00 97.38 117 SER A O 1
ATOM 882 N N . GLU A 1 118 ? -4.913 -3.408 -16.705 1.00 98.19 118 GLU A N 1
ATOM 883 C CA . GLU A 1 118 ? -5.311 -2.306 -17.577 1.00 98.19 118 GLU A CA 1
ATOM 884 C C . GLU A 1 118 ? -4.435 -1.067 -17.358 1.00 98.19 118 GLU A C 1
ATOM 886 O O . GLU A 1 118 ? -3.963 -0.476 -18.332 1.00 98.19 118 GLU A O 1
ATOM 891 N N . ARG A 1 119 ? -4.142 -0.698 -16.101 1.00 98.38 119 ARG A N 1
ATOM 892 C CA . ARG A 1 119 ? -3.251 0.428 -15.781 1.00 98.38 119 ARG A CA 1
ATOM 893 C C . ARG A 1 119 ? -1.840 0.224 -16.337 1.00 98.38 119 ARG A C 1
ATOM 895 O O . ARG A 1 119 ? -1.273 1.158 -16.908 1.00 98.38 119 ARG A O 1
ATOM 902 N N . ILE A 1 120 ? -1.269 -0.971 -16.170 1.00 98.00 120 ILE A N 1
ATOM 903 C CA . ILE A 1 120 ? 0.073 -1.313 -16.667 1.00 98.00 120 ILE A CA 1
ATOM 904 C C . ILE A 1 120 ? 0.098 -1.240 -18.197 1.00 98.00 120 ILE A C 1
ATOM 906 O O . ILE A 1 120 ? 0.942 -0.541 -18.758 1.00 98.00 120 ILE A O 1
ATOM 910 N N . THR A 1 121 ? -0.846 -1.894 -18.879 1.00 97.50 121 THR A N 1
ATOM 911 C CA . THR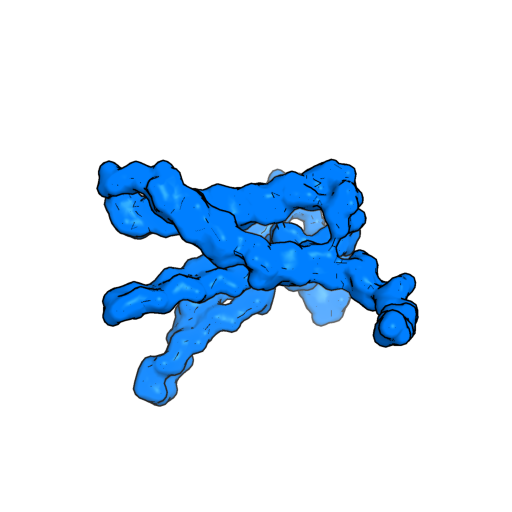 A 1 121 ? -0.871 -1.942 -20.350 1.00 97.50 121 THR A CA 1
ATOM 912 C C . THR A 1 121 ? -1.191 -0.590 -20.976 1.00 97.50 121 THR A C 1
ATOM 914 O O . THR A 1 121 ? -0.583 -0.223 -21.979 1.00 97.50 121 THR A O 1
ATOM 917 N N . SER A 1 122 ? -2.085 0.193 -20.365 1.00 98.12 122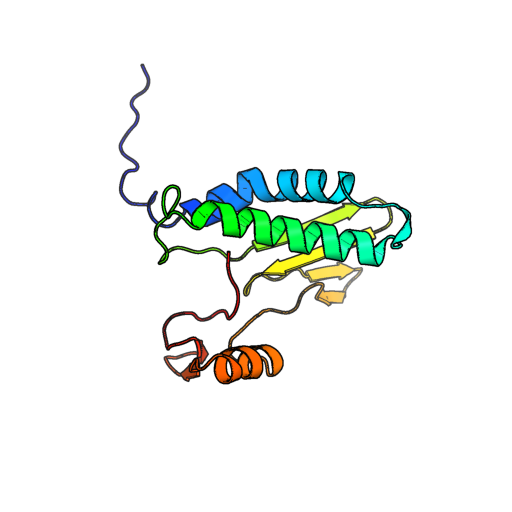 SER A N 1
ATOM 918 C CA . SER A 1 122 ? -2.413 1.554 -20.824 1.00 98.12 122 SER A CA 1
ATOM 919 C C . SER A 1 122 ? -1.233 2.516 -20.682 1.00 98.12 122 SER A C 1
ATOM 921 O O . SER A 1 122 ? -1.148 3.502 -21.406 1.00 98.12 122 SER A O 1
ATOM 923 N N . SER A 1 123 ? -0.293 2.204 -19.784 1.00 97.00 123 SER A N 1
ATOM 924 C CA . SER A 1 123 ? 0.961 2.943 -19.600 1.00 97.00 123 SER A CA 1
ATOM 925 C C . SER A 1 123 ? 2.093 2.434 -20.513 1.00 97.00 123 SER A C 1
ATOM 927 O O . SER A 1 123 ? 3.239 2.846 -20.356 1.00 97.00 123 SER A O 1
ATOM 929 N N . GLY A 1 124 ? 1.794 1.528 -21.454 1.00 97.38 124 GLY A N 1
ATOM 930 C CA . GLY A 1 124 ? 2.761 0.924 -22.379 1.00 97.38 124 GLY A CA 1
ATOM 931 C C . GLY A 1 124 ? 3.561 -0.250 -21.805 1.00 97.38 124 GLY A C 1
ATOM 932 O O . GLY A 1 124 ? 4.446 -0.766 -22.490 1.00 97.38 124 GLY A O 1
ATOM 933 N N . GLY A 1 125 ? 3.252 -0.678 -20.578 1.00 96.69 125 GLY A N 1
ATOM 934 C CA . GLY A 1 125 ? 3.899 -1.812 -19.932 1.00 96.69 125 GLY A CA 1
ATOM 935 C C . GLY A 1 125 ? 3.351 -3.170 -20.378 1.00 96.69 125 GLY A C 1
ATOM 936 O O . GLY A 1 125 ? 2.335 -3.275 -21.070 1.00 96.69 125 GLY A O 1
ATOM 937 N N . ARG A 1 126 ? 4.028 -4.241 -19.966 1.00 96.69 126 ARG A N 1
ATOM 938 C CA . ARG A 1 126 ? 3.712 -5.632 -20.313 1.00 96.69 126 ARG A CA 1
ATOM 939 C C . ARG A 1 126 ? 3.528 -6.484 -19.071 1.00 96.69 126 ARG A C 1
ATOM 941 O O . ARG A 1 126 ? 4.177 -6.279 -18.049 1.00 96.69 126 ARG A O 1
ATOM 948 N N . ILE A 1 127 ? 2.685 -7.502 -19.199 1.00 96.75 127 ILE A N 1
ATOM 949 C CA . ILE A 1 127 ? 2.500 -8.530 -18.176 1.00 96.75 127 ILE A CA 1
ATOM 950 C C . ILE A 1 127 ? 2.936 -9.855 -18.777 1.00 96.75 127 ILE A C 1
ATOM 952 O O . ILE A 1 127 ? 2.404 -10.291 -19.796 1.00 96.75 127 ILE A O 1
ATOM 956 N N . LEU A 1 128 ? 3.944 -10.469 -18.165 1.00 96.56 128 LEU A N 1
ATOM 957 C CA . LEU A 1 128 ? 4.590 -11.678 -18.663 1.00 96.56 128 LEU A CA 1
ATOM 958 C C . LEU A 1 128 ? 4.469 -12.786 -17.618 1.00 96.56 128 LEU A C 1
ATOM 960 O O . LEU A 1 128 ? 4.621 -12.542 -16.422 1.00 96.56 128 LEU A O 1
ATOM 964 N N . ASN A 1 129 ? 4.197 -14.011 -18.067 1.00 95.38 129 ASN A N 1
ATOM 965 C CA . ASN A 1 129 ? 4.122 -15.174 -17.190 1.00 95.38 129 ASN A CA 1
ATOM 966 C C . ASN A 1 129 ? 5.497 -15.849 -17.079 1.00 95.38 129 ASN A C 1
ATOM 968 O O . ASN A 1 129 ? 5.958 -16.476 -18.030 1.00 95.38 129 ASN A O 1
ATOM 972 N N . TRP A 1 130 ? 6.122 -15.742 -15.905 1.00 91.69 130 TRP A N 1
ATOM 973 C CA . TRP A 1 130 ? 7.387 -16.402 -15.557 1.00 91.69 130 TRP A CA 1
ATOM 974 C C . TRP A 1 130 ? 7.220 -17.189 -14.251 1.00 91.69 130 TRP A C 1
ATOM 976 O O . TRP A 1 130 ? 7.707 -16.805 -13.187 1.00 91.69 130 TRP A O 1
ATOM 986 N N . GLY A 1 131 ? 6.411 -18.250 -14.305 1.00 90.69 131 GLY A N 1
ATOM 987 C CA . GLY A 1 131 ? 5.964 -19.012 -13.129 1.00 90.69 131 GLY A CA 1
ATOM 988 C C . GLY A 1 131 ? 4.852 -18.317 -12.329 1.00 90.69 131 GLY A C 1
ATOM 989 O O . GLY A 1 131 ? 4.047 -18.985 -11.688 1.00 90.69 131 GLY A O 1
ATOM 990 N N . CYS A 1 132 ? 4.767 -16.989 -12.418 1.00 91.75 132 CYS A N 1
ATOM 991 C CA . CYS A 1 132 ? 3.629 -16.159 -12.035 1.00 91.75 132 CYS A CA 1
ATOM 992 C C . CYS A 1 132 ? 3.535 -14.939 -12.970 1.00 91.75 132 CYS A C 1
ATOM 994 O O . CYS A 1 132 ? 4.485 -14.643 -13.704 1.00 91.75 132 CYS A O 1
ATOM 996 N N . LEU A 1 133 ? 2.397 -14.236 -12.958 1.00 94.88 133 LEU A N 1
ATOM 997 C CA . LEU A 1 133 ? 2.218 -13.007 -13.734 1.00 94.88 133 LEU A CA 1
ATOM 998 C C . LEU A 1 133 ? 3.044 -11.870 -13.123 1.00 94.88 133 LEU A C 1
ATOM 1000 O O . LEU A 1 133 ? 2.925 -11.570 -11.936 1.00 94.88 133 LEU A O 1
ATOM 1004 N N . ARG A 1 134 ? 3.900 -11.265 -13.949 1.00 97.12 134 ARG A N 1
ATOM 1005 C CA . ARG A 1 134 ? 4.853 -10.226 -13.552 1.00 97.12 134 ARG A CA 1
ATOM 1006 C C . ARG A 1 134 ? 4.763 -9.006 -14.461 1.00 97.12 134 ARG A C 1
ATOM 1008 O O . ARG A 1 134 ? 4.699 -9.158 -15.681 1.00 97.12 134 ARG A O 1
ATOM 1015 N N . ALA A 1 135 ? 4.840 -7.812 -13.880 1.00 95.44 135 ALA A N 1
ATOM 1016 C CA . ALA A 1 135 ? 5.018 -6.567 -14.622 1.00 95.44 135 ALA A CA 1
ATOM 1017 C C . ALA A 1 135 ? 6.439 -6.516 -15.210 1.00 95.44 135 ALA A C 1
ATOM 1019 O O . ALA A 1 135 ? 7.417 -6.765 -14.500 1.00 95.44 135 ALA A O 1
ATOM 1020 N N . GLU A 1 136 ? 6.544 -6.274 -16.518 1.00 94.44 136 GLU A N 1
ATOM 1021 C CA . GLU A 1 136 ? 7.784 -6.344 -17.313 1.00 94.44 136 GLU A CA 1
ATOM 1022 C C . GLU A 1 136 ? 8.558 -7.670 -17.183 1.00 94.44 136 GLU A C 1
ATOM 1024 O O . GLU A 1 136 ? 9.743 -7.749 -17.490 1.00 94.44 136 GLU A O 1
ATOM 1029 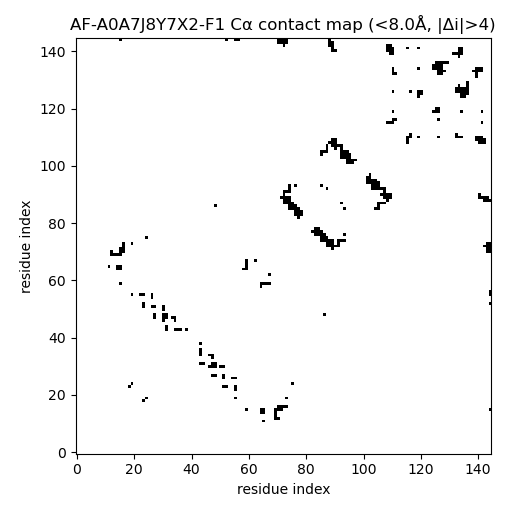N N . GLY A 1 137 ? 7.911 -8.739 -16.702 1.00 93.31 137 GLY A N 1
ATOM 1030 C CA . GLY A 1 137 ? 8.598 -9.992 -16.372 1.00 93.31 137 GLY A CA 1
ATOM 1031 C C . GLY A 1 137 ? 9.481 -9.925 -15.119 1.00 93.31 137 GLY A C 1
ATOM 1032 O O . GLY A 1 137 ? 10.115 -10.921 -14.783 1.00 93.31 137 GLY A O 1
ATOM 1033 N N . ILE A 1 138 ? 9.499 -8.796 -14.401 1.00 93.44 138 ILE A N 1
ATOM 1034 C CA . ILE A 1 138 ? 10.371 -8.557 -13.244 1.00 93.44 138 ILE A CA 1
ATOM 1035 C C . ILE A 1 138 ? 9.566 -8.658 -11.943 1.00 93.44 138 ILE A C 1
ATOM 1037 O O . ILE A 1 138 ? 9.806 -9.556 -11.132 1.00 93.44 138 ILE A O 1
ATOM 1041 N N . LEU A 1 139 ? 8.577 -7.782 -11.750 1.00 93.31 139 LEU A N 1
ATOM 1042 C CA . LEU A 1 139 ? 7.893 -7.597 -10.464 1.00 93.31 139 LEU A CA 1
ATOM 1043 C C . LEU A 1 139 ? 6.613 -8.432 -10.373 1.00 93.31 139 LEU A C 1
ATOM 1045 O O . LEU A 1 139 ? 5.777 -8.373 -11.268 1.00 93.31 139 LEU A O 1
ATOM 1049 N N . SER A 1 140 ? 6.430 -9.189 -9.287 1.00 95.69 140 SER A N 1
ATOM 1050 C CA . SER A 1 140 ? 5.212 -9.987 -9.035 1.00 95.69 140 SER A CA 1
ATOM 1051 C C . SER A 1 140 ? 4.062 -9.198 -8.392 1.00 95.69 140 SER A C 1
ATOM 1053 O O . SER A 1 140 ? 2.969 -9.733 -8.225 1.00 95.69 140 SER A O 1
ATOM 1055 N N . MET A 1 141 ? 4.300 -7.933 -8.051 1.00 96.44 141 MET A N 1
ATOM 1056 C CA . MET A 1 141 ? 3.322 -6.951 -7.581 1.00 96.44 141 MET A CA 1
ATOM 1057 C C . MET A 1 141 ? 3.225 -5.801 -8.587 1.00 96.44 141 MET A C 1
ATOM 1059 O O . MET A 1 141 ? 4.163 -5.545 -9.342 1.00 96.44 141 MET A O 1
ATOM 1063 N N . SER A 1 142 ? 2.092 -5.102 -8.608 1.00 97.31 142 SER A N 1
ATOM 1064 C CA . SER A 1 142 ? 1.859 -3.990 -9.538 1.00 97.31 142 SER A CA 1
ATOM 1065 C C . SER A 1 142 ? 2.122 -2.611 -8.929 1.00 97.31 142 SER A C 1
ATOM 1067 O O . SER A 1 142 ? 2.235 -1.630 -9.669 1.00 97.31 142 SER A O 1
ATOM 1069 N N . ARG A 1 143 ? 2.212 -2.519 -7.597 1.00 97.94 143 ARG A N 1
ATOM 1070 C CA . ARG A 1 143 ? 2.515 -1.286 -6.858 1.00 97.94 143 ARG A CA 1
ATOM 1071 C C . ARG A 1 143 ? 3.556 -1.554 -5.773 1.00 97.94 143 ARG A C 1
ATOM 1073 O O . ARG A 1 143 ? 3.567 -2.635 -5.186 1.00 97.94 143 ARG A O 1
ATOM 1080 N N . ALA A 1 144 ? 4.407 -0.569 -5.530 1.00 97.00 144 ALA A N 1
ATOM 1081 C CA . ALA A 1 144 ? 5.415 -0.536 -4.479 1.00 97.00 144 ALA A CA 1
ATOM 1082 C C . ALA A 1 144 ? 5.755 0.934 -4.176 1.00 97.00 144 ALA A C 1
ATOM 1084 O O . ALA A 1 144 ? 5.392 1.811 -4.965 1.00 97.00 144 ALA A O 1
ATOM 1085 N N . ILE A 1 145 ? 6.394 1.164 -3.031 1.00 96.44 145 ILE A N 1
ATOM 1086 C CA . ILE A 1 145 ? 7.193 2.363 -2.727 1.00 96.44 145 ILE A CA 1
ATOM 1087 C C . ILE A 1 145 ? 8.630 2.078 -3.165 1.00 96.44 145 ILE A C 1
ATOM 1089 O O . ILE A 1 145 ? 9.037 0.897 -3.030 1.00 96.44 145 ILE A O 1
#

InterPro domains:
  IPR001932 PPM-type phosphatase-like domain [PF00481] (10-145)
  IPR001932 PPM-type phosphatase-like domain [PS51746] (1-145)
  IPR001932 PPM-type phosphatase-like domain [SM00332] (1-145)
  IPR001932 PPM-type phosphatase-like domain [cd00143] (15-145)
  IPR015655 Protein phosphatase 2C [PTHR47992] (14-145)
  IPR036457 PPM-type phosphatase-like domain superfamily [G3DSA:3.60.40.10] (11-145)
  IPR036457 PPM-type phosphatase-like domain superfamily [SSF81606] (15-145)

Radius of gyration: 17.8 Å; Cα contacts (8 Å, |Δi|>4): 202; chains: 1; bounding box: 50×39×45 Å

Mean predicted aligned error: 6.05 Å

Nearest PDB structures (foldseek):
  3jrq-assembly1_A  TM=9.174E-01  e=2.086E-10  Arabidopsis thaliana
  3ujk-assembly1_A  TM=9.170E-01  e=8.410E-10  Arabidopsis thaliana
  3nmv-assembly1_B  TM=9.157E-01  e=1.542E-09  Arabidopsis thaliana
  4oic-assembly1_B  TM=9.204E-01  e=2.088E-09  Oryza sativa Japonica Group
  3ujl-assembly1_B  TM=9.367E-01  e=6.606E-09  Arabidopsis thaliana

pLDDT: mean 90.74, std 15.09, range [34.88, 98.5]